Protein AF-A0A3A4US82-F1 (afdb_monomer_lite)

Secondary structure (DSSP, 8-state):
----EEEHHHHHHHHT--HHHHHHHHHTTSS--EEETTEEEEEGGG--SEEEEEETTEEEEEEPP--

Foldseek 3Di:
DPQDKDWLVRQCVQQVHPSVQVVVCCVVVVFPWDDDPPTIIGGLVRHDQWDWDADPVGIDIGGRPND

pLDDT: mean 79.57, std 12.93, range [41.66, 91.94]

Radius of gyration: 11.68 Å; chains: 1; bounding box: 34×20×34 Å

Sequence (67 aa):
MNKGFISVADLAKSLSLSRITIFKKIKGGDITAYKVGRSFIIPTDKLPMKLRVRGEAGFKTLILPKL

Structure (mmCIF, N/CA/C/O backbone):
data_AF-A0A3A4US82-F1
#
_entry.id   AF-A0A3A4US82-F1
#
loop_
_atom_site.group_PDB
_atom_site.id
_atom_site.type_symbol
_atom_site.label_atom_id
_atom_site.label_alt_id
_atom_site.label_comp_id
_atom_site.label_asym_id
_atom_site.label_entity_id
_atom_site.label_seq_id
_atom_site.pdbx_PDB_ins_code
_atom_site.Cartn_x
_atom_site.Cartn_y
_atom_site.Cartn_z
_atom_site.occupancy
_atom_site.B_iso_or_equiv
_atom_site.auth_seq_id
_atom_site.auth_comp_id
_atom_site.auth_asym_id
_atom_site.auth_atom_id
_atom_site.pdbx_PDB_model_num
ATOM 1 N N . MET A 1 1 ? -23.898 -3.899 1.505 1.00 41.66 1 MET A N 1
ATOM 2 C CA . MET A 1 1 ? -22.683 -3.160 1.092 1.00 41.66 1 MET A CA 1
ATOM 3 C C . MET A 1 1 ? -21.522 -3.634 1.951 1.00 41.66 1 MET A C 1
ATOM 5 O O . MET A 1 1 ? -21.419 -3.217 3.098 1.00 41.66 1 MET A O 1
ATOM 9 N N . ASN A 1 2 ? -20.704 -4.557 1.445 1.00 49.31 2 ASN A N 1
ATOM 10 C CA . ASN A 1 2 ? -19.496 -4.991 2.144 1.00 49.31 2 ASN A CA 1
ATOM 11 C C . ASN A 1 2 ? -18.406 -3.950 1.885 1.00 49.31 2 ASN A C 1
ATOM 13 O O . ASN A 1 2 ? -17.846 -3.921 0.794 1.00 49.31 2 ASN A O 1
ATOM 17 N N . LYS A 1 3 ? -18.139 -3.078 2.865 1.00 61.06 3 LYS A N 1
ATOM 18 C CA . LYS A 1 3 ? -16.969 -2.190 2.832 1.00 61.06 3 LYS A CA 1
ATOM 19 C C . LYS A 1 3 ? -15.725 -3.051 3.026 1.00 61.06 3 LYS A C 1
ATOM 21 O O . LYS A 1 3 ? -15.280 -3.270 4.151 1.00 61.06 3 LYS A O 1
ATOM 26 N N . GLY A 1 4 ? -15.240 -3.618 1.929 1.00 84.19 4 GLY A N 1
ATOM 27 C CA . GLY A 1 4 ? -14.016 -4.399 1.904 1.00 84.19 4 GLY A CA 1
ATOM 28 C C . GLY A 1 4 ? -12.804 -3.504 2.147 1.00 84.19 4 GLY A C 1
ATOM 29 O O . GLY A 1 4 ? -12.745 -2.352 1.709 1.00 84.19 4 GLY A O 1
ATOM 30 N N . PHE A 1 5 ? -11.814 -4.040 2.850 1.00 88.75 5 PHE A N 1
ATOM 31 C CA . PHE A 1 5 ? -10.494 -3.433 2.932 1.00 88.75 5 PHE A CA 1
ATOM 32 C C . PHE A 1 5 ? -9.495 -4.382 2.292 1.00 88.75 5 PHE A C 1
ATOM 34 O O . PHE A 1 5 ? -9.491 -5.575 2.591 1.00 88.75 5 PHE A O 1
ATOM 41 N N . ILE A 1 6 ? -8.629 -3.845 1.439 1.00 89.25 6 ILE A N 1
ATOM 42 C CA . ILE A 1 6 ? -7.498 -4.577 0.880 1.00 89.25 6 ILE A CA 1
ATOM 43 C C . ILE A 1 6 ? -6.203 -4.084 1.521 1.00 89.25 6 ILE A C 1
ATOM 45 O O . ILE A 1 6 ? -6.011 -2.889 1.769 1.00 89.25 6 ILE A O 1
ATOM 49 N N . SER A 1 7 ? -5.305 -5.018 1.821 1.00 90.75 7 SER A N 1
ATOM 50 C CA . SER A 1 7 ? -3.979 -4.678 2.320 1.00 90.75 7 SER A CA 1
ATOM 51 C C . SER A 1 7 ? -3.099 -4.149 1.183 1.00 90.75 7 SER A C 1
ATOM 53 O O . SER A 1 7 ? -3.276 -4.499 0.014 1.00 90.75 7 SER A O 1
ATOM 55 N N . VAL A 1 8 ? -2.080 -3.351 1.514 1.00 90.69 8 VAL A N 1
ATOM 56 C CA . VAL A 1 8 ? -1.067 -2.929 0.525 1.00 90.69 8 VAL A CA 1
ATOM 57 C C . VAL A 1 8 ? -0.411 -4.129 -0.162 1.00 90.69 8 VAL A C 1
ATOM 59 O O . VAL A 1 8 ? -0.079 -4.058 -1.343 1.00 90.69 8 VAL A O 1
ATOM 62 N N . ALA A 1 9 ? -0.207 -5.229 0.568 1.00 89.62 9 ALA A N 1
ATOM 63 C CA . ALA A 1 9 ? 0.431 -6.423 0.032 1.00 89.62 9 ALA A CA 1
ATOM 64 C C . ALA A 1 9 ? -0.458 -7.141 -0.993 1.00 89.62 9 ALA A C 1
ATOM 66 O O . ALA A 1 9 ? 0.052 -7.561 -2.030 1.00 89.62 9 ALA A O 1
ATOM 67 N N . ASP A 1 10 ? -1.758 -7.250 -0.729 1.00 89.12 10 ASP A N 1
ATOM 68 C CA . ASP A 1 10 ? -2.708 -7.893 -1.642 1.00 89.12 10 ASP A CA 1
ATOM 69 C C . ASP A 1 10 ? -2.989 -7.026 -2.864 1.00 89.12 10 ASP A C 1
ATOM 71 O O . ASP A 1 10 ? -3.019 -7.533 -3.986 1.00 89.12 10 ASP A O 1
ATOM 75 N N . LEU A 1 11 ? -3.080 -5.706 -2.682 1.00 87.81 11 LEU A N 1
ATOM 76 C CA . LEU A 1 11 ? -3.204 -4.784 -3.806 1.00 87.81 11 LEU A CA 1
ATOM 77 C C . LEU A 1 11 ? -1.956 -4.829 -4.700 1.00 87.81 11 LEU A C 1
ATOM 79 O O . LEU A 1 11 ? -2.066 -4.835 -5.923 1.00 87.81 11 LEU A O 1
ATOM 83 N N . ALA A 1 12 ? -0.767 -4.914 -4.098 1.00 88.38 12 ALA A N 1
ATOM 84 C CA . ALA A 1 12 ? 0.494 -5.041 -4.824 1.00 88.38 12 ALA A CA 1
ATOM 85 C C . ALA A 1 12 ? 0.544 -6.326 -5.659 1.00 88.38 12 ALA A C 1
ATOM 87 O O . ALA A 1 12 ? 0.900 -6.266 -6.835 1.00 88.38 12 ALA A O 1
ATOM 88 N N . LYS A 1 13 ? 0.129 -7.464 -5.087 1.00 87.75 13 LYS A N 1
ATOM 89 C CA . LYS A 1 13 ? 0.021 -8.739 -5.814 1.00 87.75 13 LYS A CA 1
ATOM 90 C C . LYS A 1 13 ? -0.982 -8.649 -6.964 1.00 87.75 13 LYS A C 1
ATOM 92 O O . LYS A 1 13 ? -0.642 -8.996 -8.088 1.00 87.75 13 LYS A O 1
ATOM 97 N N . SER A 1 14 ? -2.171 -8.116 -6.694 1.00 84.88 14 SER A N 1
ATOM 98 C CA . SER A 1 14 ? -3.253 -7.999 -7.682 1.00 84.88 14 SER A CA 1
ATOM 99 C C . SER A 1 14 ? -2.864 -7.121 -8.874 1.00 84.88 14 SER A C 1
ATOM 101 O O . SER A 1 14 ? -3.248 -7.391 -10.005 1.00 84.88 14 SER A O 1
ATOM 103 N N . LEU A 1 15 ? -2.065 -6.080 -8.631 1.00 80.62 15 LEU A N 1
ATOM 104 C CA . LEU A 1 15 ? -1.584 -5.156 -9.658 1.00 80.62 15 LEU A CA 1
ATOM 105 C C . LEU A 1 15 ? -0.234 -5.548 -10.270 1.00 80.62 15 LEU A C 1
ATOM 107 O O . LEU A 1 15 ? 0.245 -4.846 -11.161 1.00 80.62 15 LEU A O 1
ATOM 111 N N . SER A 1 16 ? 0.413 -6.603 -9.760 1.00 84.88 16 SER A N 1
ATOM 112 C CA . SER A 1 16 ? 1.821 -6.920 -10.047 1.00 84.88 16 SER A CA 1
ATOM 113 C C . SER A 1 16 ? 2.742 -5.699 -9.910 1.00 84.88 16 SER A C 1
ATOM 115 O O . SER A 1 16 ? 3.651 -5.465 -10.706 1.00 84.88 16 SER A O 1
ATOM 117 N N . LEU A 1 17 ? 2.483 -4.885 -8.886 1.00 84.44 17 LEU A N 1
ATOM 118 C CA . LEU A 1 17 ? 3.285 -3.723 -8.529 1.00 84.44 17 LEU A CA 1
ATOM 119 C C . LEU A 1 17 ? 4.140 -4.027 -7.307 1.00 84.44 17 LEU A C 1
ATOM 121 O O . LEU A 1 17 ? 3.772 -4.803 -6.428 1.00 84.44 17 LEU A O 1
ATOM 125 N N . SER A 1 18 ? 5.264 -3.326 -7.190 1.00 86.44 18 SER A N 1
ATOM 126 C CA . SER A 1 18 ? 5.986 -3.308 -5.925 1.00 86.44 18 SER A CA 1
ATOM 127 C C . SER A 1 18 ? 5.140 -2.631 -4.844 1.00 86.44 18 SER A C 1
ATOM 129 O O . SER A 1 18 ? 4.515 -1.590 -5.074 1.00 86.44 18 SER A O 1
ATOM 131 N N . ARG A 1 19 ? 5.203 -3.170 -3.621 1.00 88.25 19 ARG A N 1
ATOM 132 C CA . ARG A 1 19 ? 4.645 -2.531 -2.416 1.00 88.25 19 ARG A CA 1
ATOM 133 C C . ARG A 1 19 ? 5.138 -1.090 -2.271 1.00 88.25 19 ARG A C 1
ATOM 135 O O . ARG A 1 19 ? 4.384 -0.235 -1.824 1.00 88.25 19 ARG A O 1
ATOM 142 N N . ILE A 1 20 ? 6.367 -0.810 -2.714 1.00 89.31 20 ILE A N 1
ATOM 143 C CA . ILE A 1 20 ? 6.978 0.526 -2.698 1.00 89.31 20 ILE A CA 1
ATOM 144 C C . ILE A 1 20 ? 6.187 1.498 -3.579 1.00 89.31 20 ILE A C 1
ATOM 146 O O . ILE A 1 20 ? 5.939 2.630 -3.169 1.00 89.31 20 ILE A O 1
ATOM 150 N N . THR A 1 21 ? 5.763 1.068 -4.770 1.00 88.00 21 THR A N 1
ATOM 151 C CA . THR A 1 21 ? 4.972 1.896 -5.691 1.00 88.00 21 THR A CA 1
ATOM 152 C C . THR A 1 21 ? 3.635 2.263 -5.066 1.00 88.00 21 THR A C 1
ATOM 154 O O . THR A 1 21 ? 3.254 3.430 -5.080 1.00 88.00 21 THR A O 1
ATOM 157 N N . ILE A 1 22 ? 2.960 1.293 -4.448 1.00 89.44 22 ILE A N 1
ATOM 158 C CA . ILE A 1 22 ? 1.692 1.539 -3.755 1.00 89.44 22 ILE A CA 1
ATOM 159 C C . ILE A 1 22 ? 1.898 2.460 -2.552 1.00 89.44 22 ILE A C 1
ATOM 161 O O . ILE A 1 22 ? 1.153 3.417 -2.384 1.00 89.44 22 ILE A O 1
ATOM 165 N N . PHE A 1 23 ? 2.957 2.259 -1.768 1.00 89.44 23 PHE A N 1
ATOM 166 C CA . PHE A 1 23 ? 3.303 3.149 -0.659 1.00 89.44 23 PHE A CA 1
ATOM 167 C C . PHE A 1 23 ? 3.551 4.592 -1.104 1.00 89.44 23 PHE A C 1
ATOM 169 O O . PHE A 1 23 ? 3.053 5.524 -0.474 1.00 89.44 23 PHE A O 1
ATOM 176 N N . LYS A 1 24 ? 4.303 4.788 -2.193 1.00 89.38 24 LYS A N 1
ATOM 177 C CA . LYS A 1 24 ? 4.541 6.114 -2.779 1.00 89.38 24 LYS A CA 1
ATOM 178 C C . LYS A 1 24 ? 3.235 6.753 -3.247 1.00 89.38 24 LYS A C 1
ATOM 180 O O . LYS A 1 24 ? 3.046 7.941 -3.034 1.00 89.38 24 LYS A O 1
ATOM 185 N N . LYS A 1 25 ? 2.327 5.962 -3.820 1.00 87.69 25 LYS A N 1
ATOM 186 C CA . LYS A 1 25 ? 1.004 6.403 -4.279 1.00 87.69 25 LYS A CA 1
ATOM 187 C C . LYS A 1 25 ? 0.065 6.777 -3.133 1.00 87.69 25 LYS A C 1
ATOM 189 O O . LYS A 1 25 ? -0.612 7.793 -3.217 1.00 87.69 25 LYS A O 1
ATOM 194 N N . ILE A 1 26 ? 0.083 6.018 -2.040 1.00 91.00 26 ILE A N 1
ATOM 195 C CA . ILE A 1 26 ? -0.638 6.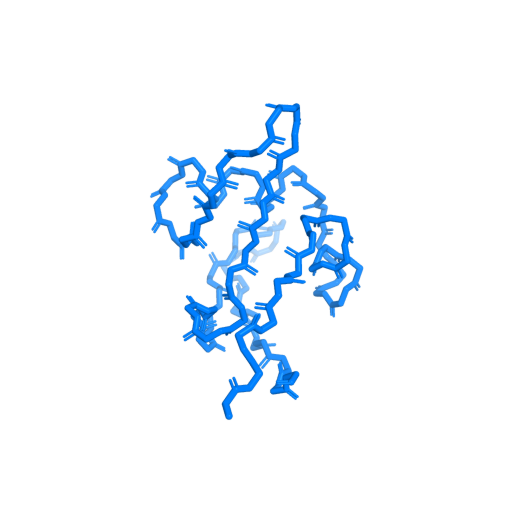365 -0.810 1.00 91.00 26 ILE A CA 1
ATOM 196 C C . ILE A 1 26 ? -0.095 7.676 -0.235 1.00 91.00 26 ILE A C 1
ATOM 198 O O . ILE A 1 26 ? -0.859 8.597 0.032 1.00 91.00 26 ILE A O 1
ATOM 202 N N . LYS A 1 27 ? 1.233 7.793 -0.093 1.00 88.56 27 LYS A N 1
ATOM 203 C CA . LYS A 1 27 ? 1.868 9.022 0.410 1.00 88.56 27 LYS A CA 1
ATOM 204 C C . LYS A 1 27 ? 1.663 10.229 -0.510 1.00 88.56 27 LYS A C 1
ATOM 206 O O . LYS A 1 27 ? 1.604 11.344 -0.014 1.00 88.56 27 LYS A O 1
ATOM 211 N N . GLY A 1 28 ? 1.569 10.007 -1.819 1.00 86.44 28 GLY A N 1
ATOM 212 C CA . GLY A 1 28 ? 1.305 11.041 -2.820 1.00 86.44 28 GLY A CA 1
ATOM 213 C C . GLY A 1 28 ? -0.167 11.442 -2.942 1.00 86.44 28 GLY A C 1
ATOM 214 O O . GLY A 1 28 ? -0.467 12.369 -3.684 1.00 86.44 28 GLY A O 1
ATOM 215 N N . GLY A 1 29 ? -1.082 10.762 -2.243 1.00 86.19 29 GLY A N 1
ATOM 216 C CA . GLY A 1 29 ? -2.520 11.044 -2.294 1.00 86.19 29 GLY A CA 1
ATOM 217 C C . GLY A 1 29 ? -3.256 10.444 -3.498 1.00 86.19 29 GLY A C 1
ATOM 218 O O . GLY A 1 29 ? -4.471 10.581 -3.584 1.00 86.19 29 GLY A O 1
ATOM 219 N N . ASP A 1 30 ? -2.563 9.730 -4.394 1.00 86.38 30 ASP A N 1
ATOM 220 C CA . ASP A 1 30 ? -3.181 9.016 -5.522 1.00 86.38 30 ASP A CA 1
ATOM 221 C C . ASP A 1 30 ? -4.094 7.864 -5.057 1.00 86.38 30 ASP A C 1
ATOM 223 O O . ASP A 1 30 ? -5.027 7.484 -5.762 1.00 86.38 30 ASP A O 1
ATOM 227 N N . ILE A 1 31 ? -3.791 7.260 -3.901 1.00 88.56 31 ILE A N 1
ATOM 228 C CA . ILE A 1 31 ? -4.567 6.160 -3.314 1.00 88.56 31 ILE A CA 1
ATOM 229 C C . ILE A 1 31 ? -4.995 6.562 -1.909 1.00 88.56 31 ILE A C 1
ATOM 231 O O . ILE A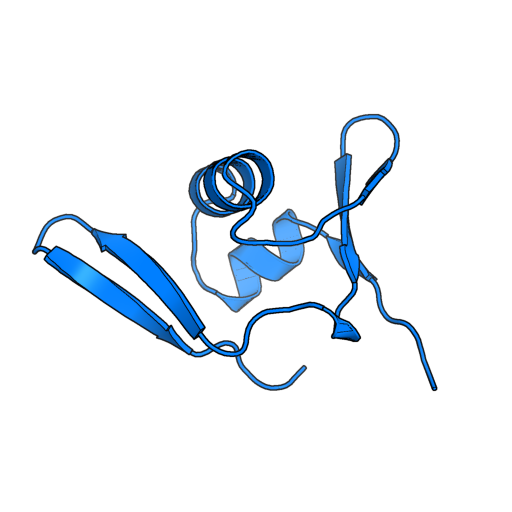 1 31 ? -4.157 6.765 -1.029 1.00 88.56 31 ILE A O 1
ATOM 235 N N . THR A 1 32 ? -6.305 6.613 -1.675 1.00 89.44 32 THR A N 1
ATOM 236 C CA . THR A 1 32 ? -6.847 6.799 -0.328 1.00 89.44 32 THR A CA 1
ATOM 237 C C . THR A 1 32 ? -6.630 5.532 0.493 1.00 89.44 32 THR A C 1
ATOM 239 O O . THR A 1 32 ? -7.154 4.472 0.161 1.00 89.44 32 THR A O 1
ATOM 242 N N . ALA A 1 33 ? -5.871 5.642 1.580 1.00 91.75 33 ALA A N 1
ATOM 243 C CA . ALA A 1 33 ? -5.634 4.549 2.512 1.00 91.75 33 ALA A CA 1
ATOM 244 C C . ALA A 1 33 ? -5.673 5.054 3.955 1.00 91.75 33 ALA A C 1
ATOM 246 O O . ALA A 1 33 ? -5.305 6.195 4.234 1.00 91.75 33 ALA A O 1
ATOM 247 N N . TYR A 1 34 ? -6.060 4.178 4.876 1.00 91.69 34 TYR A N 1
ATOM 248 C CA . TYR A 1 34 ? -6.035 4.436 6.309 1.00 91.69 34 TYR A CA 1
ATOM 249 C C . TYR A 1 34 ? -4.855 3.704 6.939 1.00 91.69 34 TYR A C 1
ATOM 251 O O . TYR A 1 34 ? -4.633 2.517 6.693 1.00 91.69 34 TYR A O 1
ATOM 259 N N . LYS A 1 35 ? -4.073 4.415 7.752 1.00 91.94 35 LYS A N 1
ATOM 260 C CA . LYS A 1 35 ? -2.978 3.809 8.509 1.00 91.94 35 LYS A CA 1
ATOM 261 C C . LYS A 1 35 ? -3.556 3.071 9.714 1.00 91.94 35 LYS A C 1
ATOM 263 O O . LYS A 1 35 ? -4.235 3.677 10.536 1.00 91.94 35 LYS A O 1
ATOM 268 N N . VAL A 1 36 ? -3.240 1.786 9.840 1.00 91.06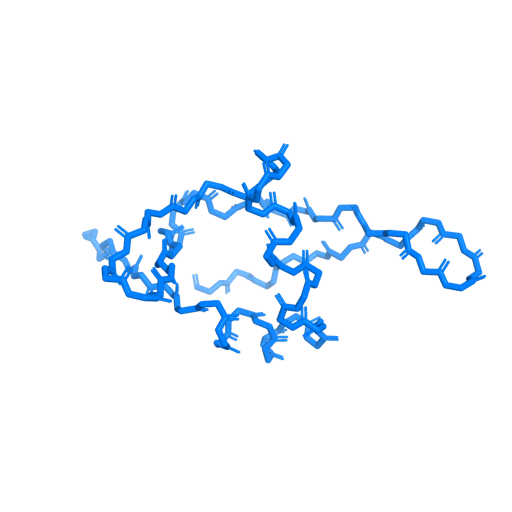 36 VAL A N 1
ATOM 269 C CA . VAL A 1 36 ? -3.632 0.946 10.977 1.00 91.06 36 VAL A CA 1
ATOM 270 C C . VAL A 1 36 ? -2.375 0.283 11.529 1.00 91.06 36 VAL A C 1
ATOM 272 O O . VAL A 1 36 ? -1.789 -0.616 10.921 1.00 91.06 36 VAL A O 1
ATOM 275 N N . GLY A 1 37 ? -1.907 0.792 12.670 1.00 90.50 37 GLY A N 1
ATOM 276 C CA . GLY A 1 37 ? -0.632 0.392 13.263 1.00 90.50 37 GLY A CA 1
ATOM 277 C C . GLY A 1 37 ? 0.549 0.652 12.320 1.00 90.50 37 GLY A C 1
ATOM 278 O O . GLY A 1 37 ? 0.837 1.795 11.954 1.00 90.50 37 GLY A O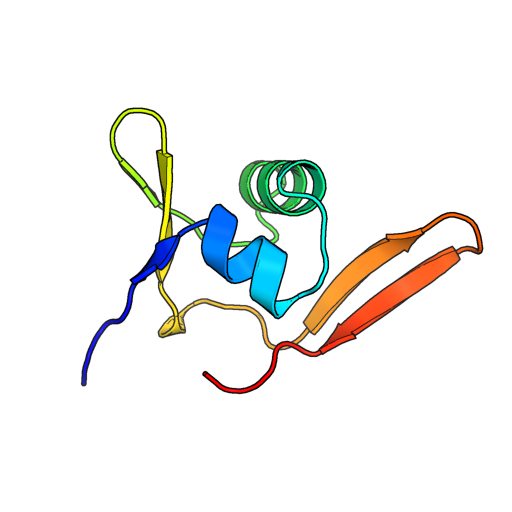 1
ATOM 279 N N . ARG A 1 38 ? 1.248 -0.424 11.934 1.00 86.69 38 ARG A N 1
ATOM 280 C CA . ARG A 1 38 ? 2.405 -0.390 11.013 1.00 86.69 38 ARG A CA 1
ATOM 281 C C . ARG A 1 38 ? 2.025 -0.659 9.554 1.00 86.69 38 ARG A C 1
ATOM 283 O O . ARG A 1 38 ? 2.901 -0.671 8.695 1.00 86.69 38 ARG A O 1
ATOM 290 N N . SER A 1 39 ? 0.745 -0.895 9.282 1.00 87.88 39 SER A N 1
ATOM 291 C CA . SER A 1 39 ? 0.236 -1.211 7.952 1.00 87.88 39 SER A CA 1
ATOM 292 C C . SER A 1 39 ? -0.720 -0.130 7.451 1.00 87.88 39 SER A C 1
ATOM 294 O O . SER A 1 39 ? -1.132 0.763 8.195 1.00 87.88 39 SER A O 1
ATOM 296 N N . PHE A 1 40 ? -1.068 -0.217 6.172 1.00 91.25 40 PHE A N 1
ATOM 297 C CA . PHE A 1 40 ? -2.098 0.600 5.544 1.00 91.25 40 PHE A CA 1
ATOM 298 C C . PHE A 1 40 ? -3.185 -0.318 4.990 1.00 91.25 40 PHE A C 1
ATOM 300 O O . PHE A 1 40 ? -2.888 -1.355 4.389 1.00 91.25 40 PHE A O 1
ATOM 307 N N . ILE A 1 41 ? -4.436 0.081 5.192 1.00 91.38 41 ILE A N 1
ATOM 308 C CA . ILE A 1 41 ? -5.614 -0.568 4.624 1.00 91.38 41 ILE A CA 1
ATOM 309 C C . ILE A 1 41 ? -6.256 0.369 3.609 1.00 91.38 41 ILE A C 1
ATOM 311 O O . ILE A 1 41 ? -6.335 1.580 3.818 1.00 91.38 41 ILE A O 1
ATOM 315 N N . ILE A 1 42 ? -6.689 -0.191 2.492 1.00 91.00 42 ILE A N 1
ATOM 316 C CA . ILE A 1 42 ? -7.217 0.562 1.361 1.00 91.00 42 ILE A CA 1
ATOM 317 C C . ILE A 1 42 ? -8.683 0.160 1.215 1.00 91.00 42 ILE A C 1
ATOM 319 O O . ILE A 1 42 ? -8.956 -1.030 1.050 1.00 91.00 42 ILE A O 1
ATOM 323 N N . PRO A 1 43 ? -9.638 1.096 1.312 1.00 89.62 43 PRO A N 1
ATOM 324 C CA . PRO A 1 43 ? -11.043 0.781 1.087 1.00 89.62 43 PRO A CA 1
ATOM 325 C C . PRO A 1 43 ? -11.228 0.403 -0.377 1.00 89.62 43 PRO A C 1
ATOM 327 O O . PRO A 1 43 ? -10.859 1.186 -1.258 1.00 89.62 43 PRO A O 1
ATOM 330 N N . THR A 1 44 ? -11.812 -0.760 -0.655 1.00 84.62 44 THR A N 1
ATOM 331 C CA . THR A 1 44 ? -12.045 -1.191 -2.040 1.00 84.62 44 THR A CA 1
ATOM 332 C C . THR A 1 44 ? -12.958 -0.221 -2.790 1.00 84.62 44 THR A C 1
ATOM 334 O O . THR A 1 44 ? -12.709 0.063 -3.956 1.00 84.62 44 THR A O 1
ATOM 337 N N . ASP A 1 45 ? -13.916 0.407 -2.101 1.00 82.12 45 ASP A N 1
ATOM 338 C CA . ASP A 1 45 ? -14.818 1.421 -2.672 1.00 82.12 45 ASP A CA 1
ATOM 339 C C . ASP A 1 45 ? -14.117 2.724 -3.103 1.00 82.12 45 ASP A C 1
ATOM 341 O O . ASP A 1 45 ? -14.678 3.528 -3.847 1.00 82.12 45 ASP A O 1
ATOM 345 N N . LYS A 1 46 ? -12.902 2.979 -2.601 1.00 78.38 46 LYS A N 1
ATOM 346 C CA . LYS A 1 46 ? -12.124 4.199 -2.876 1.00 78.38 46 LYS A CA 1
ATOM 347 C C . LYS A 1 46 ? -10.944 3.949 -3.813 1.00 78.38 46 LYS A C 1
ATOM 349 O O . LYS A 1 46 ? -10.150 4.862 -4.038 1.00 78.38 46 LYS A O 1
ATOM 354 N N . LEU A 1 47 ? -10.811 2.740 -4.359 1.00 80.50 47 LEU A N 1
ATOM 355 C CA . LEU A 1 47 ? -9.766 2.439 -5.328 1.00 80.50 47 LEU A CA 1
ATOM 356 C C . LEU A 1 47 ? -10.020 3.212 -6.633 1.00 80.50 47 LEU A C 1
ATOM 358 O O . LEU A 1 47 ? -11.095 3.086 -7.224 1.00 80.50 47 LEU A O 1
ATOM 362 N N . PRO A 1 48 ? -9.050 4.008 -7.116 1.00 71.50 48 PRO A N 1
ATOM 363 C CA . PRO A 1 48 ? -9.198 4.693 -8.394 1.00 71.50 48 PRO A CA 1
ATOM 364 C C . PRO A 1 48 ? -9.243 3.658 -9.522 1.00 71.50 48 PRO A C 1
ATOM 366 O O . PRO A 1 48 ? -8.435 2.746 -9.546 1.00 71.50 48 PRO A O 1
ATOM 369 N N . MET A 1 49 ? -10.124 3.794 -10.514 1.00 66.56 49 MET A N 1
ATOM 370 C CA . MET A 1 49 ? -10.212 2.812 -11.616 1.00 66.56 49 MET A CA 1
ATOM 371 C C . MET A 1 49 ? -8.916 2.669 -12.438 1.00 66.56 49 MET A C 1
ATOM 373 O O . MET A 1 49 ? -8.711 1.665 -13.123 1.00 66.56 49 MET A O 1
ATOM 377 N N . LYS A 1 50 ? -8.046 3.686 -12.409 1.00 71.62 50 LYS A N 1
ATOM 378 C CA . LYS A 1 50 ? -6.798 3.734 -13.175 1.00 71.62 50 LYS A CA 1
ATOM 379 C C . LYS A 1 50 ? -5.686 4.328 -12.319 1.00 71.62 50 LYS A C 1
ATOM 381 O O . LYS A 1 50 ? -5.870 5.381 -11.713 1.00 71.62 50 LYS A O 1
ATOM 386 N N . LEU A 1 51 ? -4.516 3.694 -12.327 1.00 77.31 51 LEU A N 1
ATOM 387 C CA . LEU A 1 51 ? -3.312 4.201 -11.677 1.00 77.31 51 LEU A CA 1
ATOM 388 C C . LEU A 1 51 ? -2.241 4.490 -12.733 1.00 77.31 51 LEU A C 1
ATOM 390 O O . LEU A 1 51 ? -1.794 3.587 -13.442 1.00 77.31 51 LEU A O 1
ATOM 394 N N . ARG A 1 52 ? -1.801 5.748 -12.839 1.00 75.94 52 ARG A N 1
ATOM 395 C CA . ARG A 1 52 ? -0.679 6.118 -13.714 1.00 75.94 52 ARG A CA 1
ATOM 396 C C . ARG A 1 52 ? 0.637 5.920 -12.965 1.00 75.94 52 ARG A C 1
ATOM 398 O O . ARG A 1 52 ? 0.893 6.611 -11.977 1.00 75.94 52 ARG A O 1
ATOM 405 N N . VAL A 1 53 ? 1.468 4.986 -13.420 1.00 77.06 53 VAL A N 1
ATOM 406 C CA . VAL A 1 53 ? 2.790 4.685 -12.850 1.00 77.06 53 VAL A CA 1
ATOM 407 C C . VAL A 1 53 ? 3.893 5.033 -13.850 1.00 77.06 53 VAL A C 1
ATOM 409 O O . VAL A 1 53 ? 3.698 4.936 -15.058 1.00 77.06 53 VAL A O 1
ATOM 412 N N . ARG A 1 54 ? 5.059 5.466 -13.362 1.00 67.25 54 ARG A N 1
ATOM 413 C CA . ARG A 1 54 ? 6.247 5.702 -14.196 1.00 67.25 54 ARG A CA 1
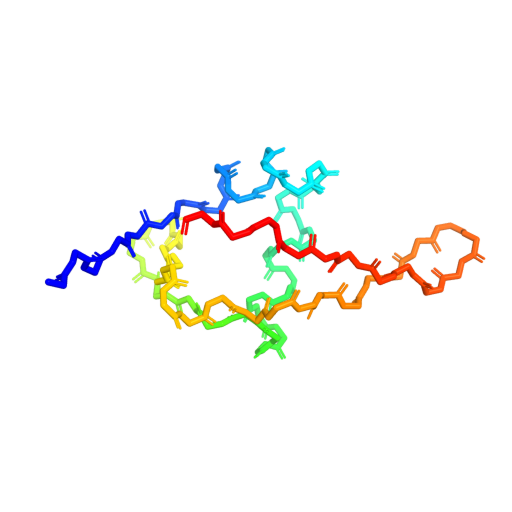ATOM 414 C C . ARG A 1 54 ? 7.101 4.431 -14.181 1.00 67.25 54 ARG A C 1
ATOM 416 O O . ARG A 1 54 ? 7.477 3.989 -13.099 1.00 67.25 54 ARG A O 1
ATOM 423 N N . GLY A 1 55 ?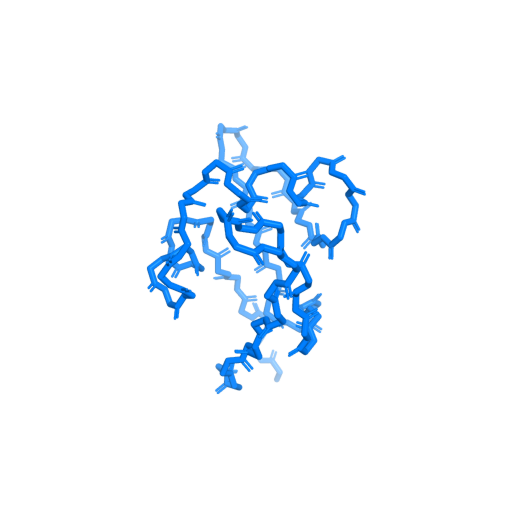 7.338 3.833 -15.345 1.00 64.94 55 GLY A N 1
ATOM 424 C CA . GLY A 1 55 ? 8.206 2.669 -15.548 1.00 64.94 55 GLY A CA 1
ATOM 425 C C . GLY A 1 55 ? 9.419 3.008 -16.419 1.00 64.94 55 GLY A C 1
ATOM 426 O O . GLY A 1 55 ? 9.560 4.146 -16.866 1.00 64.94 55 GLY A O 1
ATOM 427 N N . GLU A 1 56 ? 10.277 2.014 -16.666 1.00 60.16 56 GLU A N 1
ATOM 428 C CA . GLU A 1 56 ? 11.586 2.186 -17.328 1.00 60.16 56 GLU A CA 1
ATOM 429 C C . GLU A 1 56 ? 11.500 2.754 -18.755 1.00 60.16 56 GLU A C 1
ATOM 431 O O . GLU A 1 56 ? 12.388 3.485 -19.173 1.00 60.16 56 GLU A O 1
ATOM 436 N N . ALA A 1 57 ? 10.391 2.511 -19.464 1.00 62.31 57 ALA A N 1
ATOM 437 C CA . ALA A 1 57 ? 10.155 2.997 -20.828 1.00 62.31 57 ALA A CA 1
ATOM 438 C C . ALA A 1 57 ? 9.124 4.148 -20.932 1.00 62.31 57 ALA A C 1
ATOM 440 O O . ALA A 1 57 ? 8.731 4.518 -22.035 1.00 62.31 57 ALA A O 1
ATOM 441 N N . GLY A 1 58 ? 8.642 4.710 -19.810 1.00 69.38 58 GLY A N 1
ATOM 442 C CA . GLY A 1 58 ? 7.664 5.813 -19.811 1.00 69.38 58 GLY A CA 1
ATOM 443 C C . GLY A 1 58 ? 6.510 5.666 -18.810 1.00 69.38 58 GLY A C 1
ATOM 444 O O . GLY A 1 58 ? 6.593 4.928 -17.827 1.00 69.38 58 GLY A O 1
ATOM 445 N N . PHE A 1 59 ? 5.415 6.405 -19.022 1.00 66.50 59 PHE A N 1
ATOM 446 C CA . PHE A 1 59 ? 4.217 6.323 -18.175 1.00 66.50 59 PHE A CA 1
ATOM 447 C C . PHE A 1 59 ? 3.339 5.135 -18.591 1.00 66.50 59 PHE A C 1
ATOM 449 O O . PHE A 1 59 ? 2.808 5.109 -19.697 1.00 66.50 59 PHE A O 1
ATOM 456 N N . LYS A 1 60 ? 3.138 4.172 -17.687 1.00 69.62 60 LYS A N 1
ATOM 457 C CA . LYS A 1 60 ? 2.221 3.040 -17.867 1.00 69.62 60 LYS A CA 1
ATOM 458 C C . LYS A 1 60 ? 0.931 3.307 -17.092 1.00 69.62 60 LYS A C 1
ATOM 460 O O . LYS A 1 60 ? 0.965 3.663 -15.913 1.00 69.62 60 LYS A O 1
ATOM 465 N N . THR A 1 61 ? -0.212 3.140 -17.749 1.00 63.91 61 THR A N 1
ATOM 466 C CA . THR A 1 61 ? -1.524 3.211 -17.092 1.00 63.91 61 THR A CA 1
ATOM 467 C C . THR A 1 61 ? -1.954 1.798 -16.733 1.00 63.91 61 THR A C 1
ATOM 469 O O . THR A 1 61 ? -2.098 0.958 -17.617 1.00 63.91 61 THR A O 1
ATOM 472 N N . LEU A 1 62 ? -2.133 1.527 -15.443 1.00 67.88 62 LEU A N 1
ATOM 473 C CA . LEU A 1 62 ? -2.643 0.251 -14.955 1.00 67.88 62 LEU A CA 1
ATOM 474 C C . LEU A 1 62 ? -4.129 0.398 -14.645 1.00 67.88 62 LEU A C 1
ATOM 476 O O . LEU A 1 62 ? -4.529 1.301 -13.909 1.00 67.88 62 LEU A O 1
ATOM 480 N N . ILE A 1 63 ? -4.934 -0.475 -15.240 1.00 63.97 63 ILE A N 1
ATOM 481 C CA . ILE A 1 63 ? -6.368 -0.576 -14.974 1.00 63.97 63 ILE A CA 1
ATOM 482 C C . ILE A 1 63 ? -6.527 -1.522 -13.787 1.00 63.97 63 ILE A C 1
ATOM 484 O O . ILE A 1 63 ? -5.998 -2.633 -13.808 1.00 63.97 63 ILE A O 1
ATOM 488 N N . LEU A 1 64 ? -7.215 -1.065 -12.744 1.00 62.44 64 LEU A N 1
ATOM 489 C CA . LEU A 1 64 ? -7.526 -1.901 -11.590 1.00 62.44 64 LEU A CA 1
ATOM 490 C C . LEU A 1 64 ? -8.640 -2.890 -11.981 1.00 62.44 64 LEU A C 1
ATOM 492 O O . LEU A 1 64 ? -9.673 -2.437 -12.486 1.00 62.44 64 LEU A O 1
ATOM 496 N N . PRO A 1 65 ? -8.462 -4.217 -11.800 1.00 53.72 65 PRO A N 1
ATOM 497 C CA . PRO A 1 65 ? -9.567 -5.152 -11.977 1.00 53.72 65 PRO A CA 1
ATOM 498 C C . PRO A 1 65 ? -10.679 -4.781 -10.991 1.00 53.72 65 PRO A C 1
ATOM 500 O O . PRO A 1 65 ? -10.397 -4.403 -9.852 1.00 53.72 65 PRO A O 1
ATOM 503 N N . LYS A 1 66 ? -11.940 -4.851 -11.433 1.00 49.31 66 LYS A N 1
ATOM 504 C CA . LYS A 1 66 ? -13.082 -4.728 -10.520 1.00 49.31 66 LYS A CA 1
ATOM 505 C C . LYS A 1 66 ? -13.026 -5.924 -9.563 1.00 49.31 66 LYS A C 1
ATOM 507 O O . LYS A 1 66 ? -13.280 -7.044 -9.998 1.00 49.31 66 LYS A O 1
ATOM 512 N N . LEU A 1 67 ? -12.604 -5.664 -8.326 1.00 51.44 67 LEU A N 1
ATOM 513 C CA . LEU A 1 67 ? -12.639 -6.591 -7.192 1.00 51.44 67 LEU A CA 1
ATOM 514 C C . LEU A 1 67 ? -14.011 -6.536 -6.521 1.00 51.44 67 LEU A C 1
ATOM 516 O O . LEU A 1 67 ? -14.553 -5.411 -6.416 1.00 51.44 67 LEU A O 1
#